Protein AF-A0A8S0FVM8-F1 (afdb_monomer_lite)

Foldseek 3Di:
DDDPPPPPDPPVVLVVQFPDKDAFDWDWDQDPVGIDIDTDHDIDGDHDDPPPPDDD

Secondary structure (DSSP, 8-state):
----------HHHHHHT-SEEE-SEEEEEEETTEEEEEEE-S-EEE----------

Organism: Escherichia coli (NCBI:txid562)

Radius of gyration: 17.86 Å; chains: 1; bounding box: 35×34×49 Å

Structure (mmCIF, N/CA/C/O backbone):
data_AF-A0A8S0FVM8-F1
#
_entry.id   AF-A0A8S0FVM8-F1
#
loop_
_atom_site.group_PDB
_atom_site.id
_atom_site.type_symbol
_atom_site.label_atom_id
_atom_site.label_alt_id
_atom_site.label_comp_id
_atom_site.label_asym_id
_atom_site.label_entity_id
_atom_site.label_seq_id
_atom_site.pdbx_PDB_ins_code
_atom_site.Cartn_x
_atom_site.Cartn_y
_atom_site.Cartn_z
_atom_site.occupancy
_atom_site.B_iso_or_equiv
_atom_site.auth_seq_id
_atom_site.auth_comp_id
_atom_site.auth_asym_id
_atom_site.auth_atom_id
_atom_site.pdbx_PDB_model_num
ATOM 1 N N . MET A 1 1 ? -10.007 -25.830 22.398 1.00 44.38 1 MET A N 1
ATOM 2 C CA . MET A 1 1 ? -10.172 -24.881 21.277 1.00 44.38 1 MET A CA 1
ATOM 3 C C . MET A 1 1 ? -10.514 -23.536 21.880 1.00 44.38 1 MET A C 1
ATOM 5 O O . MET A 1 1 ? -11.534 -23.453 22.546 1.00 44.38 1 MET A O 1
ATOM 9 N N . SER A 1 2 ? -9.635 -22.542 21.750 1.00 53.19 2 SER A N 1
ATOM 10 C CA . SER A 1 2 ? -9.923 -21.178 22.203 1.00 53.19 2 SER A CA 1
ATOM 11 C C . SER A 1 2 ? -10.402 -20.391 20.990 1.00 53.19 2 SER A C 1
ATOM 13 O O . SER A 1 2 ? -9.655 -20.250 20.022 1.00 53.19 2 SER A O 1
ATOM 15 N N . VAL A 1 3 ? -11.664 -19.975 20.999 1.00 59.94 3 VAL A N 1
ATOM 16 C CA . VAL A 1 3 ? -12.227 -19.078 19.989 1.00 59.94 3 VAL A CA 1
ATOM 17 C C . VAL A 1 3 ? -11.740 -17.672 20.306 1.00 59.94 3 VAL A C 1
ATOM 19 O O . VAL A 1 3 ? -12.053 -17.118 21.355 1.00 59.94 3 VAL A O 1
ATOM 22 N N . ILE A 1 4 ? -10.917 -17.112 19.426 1.00 60.38 4 ILE A N 1
ATOM 23 C CA . ILE A 1 4 ? -10.549 -15.703 19.505 1.00 60.38 4 ILE A CA 1
ATOM 24 C C . ILE A 1 4 ? -11.713 -14.951 18.859 1.00 60.38 4 ILE A C 1
ATOM 26 O O . ILE A 1 4 ? -11.826 -14.911 17.633 1.00 60.38 4 ILE A O 1
ATOM 30 N N . GLU A 1 5 ? -12.618 -14.415 19.675 1.00 54.69 5 GLU A N 1
ATOM 31 C CA . GLU A 1 5 ? -13.654 -13.497 19.203 1.00 54.69 5 GLU A CA 1
ATOM 32 C C . GLU A 1 5 ? -12.973 -12.225 18.700 1.00 54.69 5 GLU A C 1
ATOM 34 O O . GLU A 1 5 ? -12.555 -11.352 19.461 1.00 54.69 5 GLU A O 1
ATOM 39 N N . THR A 1 6 ? -12.814 -12.140 17.383 1.00 56.84 6 THR A N 1
ATOM 40 C CA . THR A 1 6 ? -12.360 -10.914 16.738 1.00 56.84 6 THR A CA 1
ATOM 41 C C . THR A 1 6 ? -13.596 -10.036 16.608 1.00 56.84 6 THR A C 1
ATOM 43 O O . THR A 1 6 ? -14.375 -10.202 15.674 1.00 56.84 6 THR A O 1
ATOM 46 N N . ALA A 1 7 ? -13.835 -9.161 17.587 1.00 56.38 7 ALA A N 1
ATOM 47 C CA . ALA A 1 7 ? -14.904 -8.175 17.500 1.00 56.38 7 ALA A CA 1
ATOM 48 C C . ALA A 1 7 ? -14.638 -7.283 16.278 1.00 56.38 7 ALA A C 1
ATOM 50 O O . ALA A 1 7 ? -13.739 -6.441 16.283 1.00 56.38 7 ALA A O 1
ATOM 51 N N . THR A 1 8 ? -15.379 -7.510 15.197 1.00 60.16 8 THR A N 1
ATOM 52 C CA . THR A 1 8 ? -15.328 -6.665 14.007 1.00 60.16 8 THR A CA 1
ATOM 53 C C . THR A 1 8 ? -15.954 -5.326 14.362 1.00 60.16 8 THR A C 1
ATOM 55 O O . THR A 1 8 ? -17.174 -5.220 14.497 1.00 60.16 8 THR A O 1
ATOM 58 N N . VAL A 1 9 ? -15.121 -4.306 14.555 1.00 66.50 9 VAL A N 1
ATOM 59 C CA . VAL A 1 9 ? -15.590 -2.928 14.712 1.00 66.50 9 VAL A CA 1
ATOM 60 C C . VAL A 1 9 ? -16.293 -2.525 13.410 1.00 66.50 9 VAL A C 1
ATOM 62 O O . VAL A 1 9 ? -15.738 -2.782 12.340 1.00 66.50 9 VAL A O 1
ATOM 65 N N . PRO A 1 10 ? -17.493 -1.922 13.454 1.00 77.81 10 PRO A N 1
ATOM 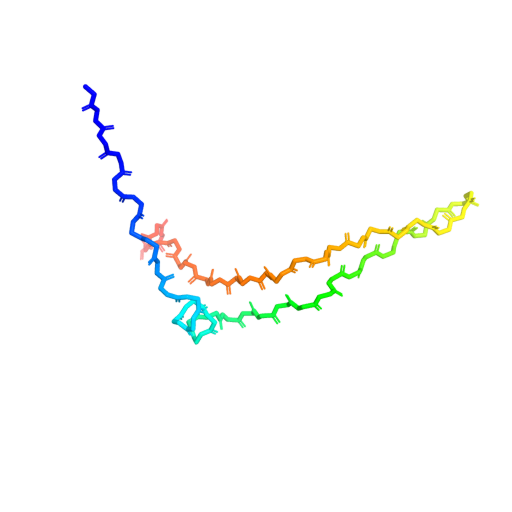66 C CA . PRO A 1 10 ? -18.188 -1.481 12.250 1.00 77.81 10 PRO A CA 1
ATOM 67 C C . PRO A 1 10 ? -17.303 -0.567 11.395 1.00 77.81 10 PRO A C 1
ATOM 69 O O . PRO A 1 10 ? -16.677 0.352 11.924 1.00 77.81 10 PRO A O 1
ATOM 72 N N . LEU A 1 11 ? -17.286 -0.780 10.075 1.00 74.94 11 LEU A N 1
ATOM 73 C CA . LEU A 1 11 ? -16.427 -0.044 9.132 1.00 74.94 11 LEU A CA 1
ATOM 74 C C . LEU A 1 11 ? -16.568 1.483 9.271 1.00 74.94 11 LEU A C 1
ATOM 76 O O . LEU A 1 11 ? -15.581 2.209 9.215 1.00 74.94 11 LEU A O 1
ATOM 80 N N . ALA A 1 12 ? -17.785 1.965 9.535 1.00 73.50 12 ALA A N 1
ATOM 81 C CA . ALA A 1 12 ? -18.063 3.382 9.766 1.00 73.50 12 ALA A CA 1
ATOM 82 C C . ALA A 1 12 ? -17.371 3.936 11.028 1.00 73.50 12 ALA A C 1
ATOM 84 O O . ALA A 1 12 ? -16.902 5.071 11.025 1.00 73.50 12 ALA A O 1
ATOM 85 N N . GLN A 1 13 ? -17.264 3.134 12.093 1.00 73.88 13 GLN A N 1
ATOM 86 C CA . GLN A 1 13 ? -16.494 3.507 13.284 1.00 73.88 13 GLN A CA 1
ATOM 87 C C . GLN A 1 13 ? -14.988 3.422 13.015 1.00 73.88 13 GLN A C 1
ATOM 89 O O . GLN A 1 13 ? -14.256 4.320 13.411 1.00 73.88 13 GLN A O 1
ATOM 94 N N . GLN A 1 14 ? -14.523 2.417 12.262 1.00 74.25 14 GLN A N 1
ATOM 95 C CA . GLN A 1 14 ? -13.111 2.328 11.861 1.00 74.25 14 GLN A CA 1
ATOM 96 C C . GLN A 1 14 ? -12.665 3.537 11.025 1.00 74.25 14 GLN A C 1
ATOM 98 O O . GLN A 1 14 ? -11.553 4.020 11.208 1.00 74.25 14 GLN A O 1
ATOM 103 N N . GLN A 1 15 ? -13.534 4.033 10.141 1.00 77.19 15 GLN A N 1
ATOM 104 C CA . GLN A 1 15 ? -13.326 5.249 9.351 1.00 77.19 15 GLN A CA 1
ATOM 105 C C . GLN A 1 15 ? -13.303 6.514 10.217 1.00 77.19 15 GLN A C 1
ATOM 107 O O . GLN A 1 15 ? -12.457 7.378 10.001 1.00 77.19 15 GLN A O 1
ATOM 112 N N . ALA A 1 16 ? -14.214 6.626 11.186 1.00 79.38 16 ALA A N 1
ATOM 113 C CA . ALA A 1 16 ? -14.311 7.791 12.064 1.00 79.38 16 ALA A CA 1
ATOM 114 C C . ALA A 1 16 ? -13.112 7.918 13.021 1.00 79.38 16 ALA A C 1
ATOM 116 O O . ALA A 1 16 ? -12.649 9.027 13.279 1.00 79.38 16 ALA A O 1
ATOM 117 N N . ASP A 1 17 ? -12.591 6.789 13.509 1.00 81.38 17 ASP A N 1
ATOM 118 C CA . ASP A 1 17 ? -11.422 6.729 14.400 1.00 81.38 17 ASP A CA 1
ATOM 119 C C . ASP A 1 17 ? -10.078 6.658 13.642 1.00 81.38 17 ASP A C 1
ATOM 121 O O . ASP A 1 17 ? -8.999 6.609 14.253 1.00 81.38 17 ASP A O 1
ATOM 125 N N . ALA A 1 18 ? -10.114 6.629 12.305 1.00 85.44 18 ALA A N 1
ATOM 126 C CA . ALA A 1 18 ? -8.917 6.639 11.481 1.00 85.44 18 ALA A CA 1
ATOM 127 C C . ALA A 1 18 ? -8.265 8.024 11.514 1.00 85.44 18 ALA A C 1
ATOM 129 O O . ALA A 1 18 ? -8.886 9.044 11.229 1.00 85.44 18 ALA A O 1
ATOM 130 N N . LEU A 1 19 ? -6.965 8.055 11.791 1.00 88.50 19 LEU A N 1
ATOM 131 C CA . LEU A 1 19 ? -6.168 9.274 11.644 1.00 88.50 19 LEU A CA 1
ATOM 132 C C . LEU A 1 19 ? -5.783 9.515 10.185 1.00 88.50 19 LEU A C 1
ATOM 134 O O . LEU A 1 19 ? -5.537 10.648 9.781 1.00 88.50 19 LEU A O 1
ATOM 138 N N . LEU A 1 20 ? -5.713 8.438 9.404 1.00 88.25 20 LEU A N 1
ATOM 139 C CA . LEU A 1 20 ? -5.485 8.480 7.974 1.00 88.25 20 LEU A CA 1
ATOM 140 C C . LEU A 1 20 ? -6.404 7.465 7.298 1.00 88.25 20 LEU A C 1
ATOM 142 O O . 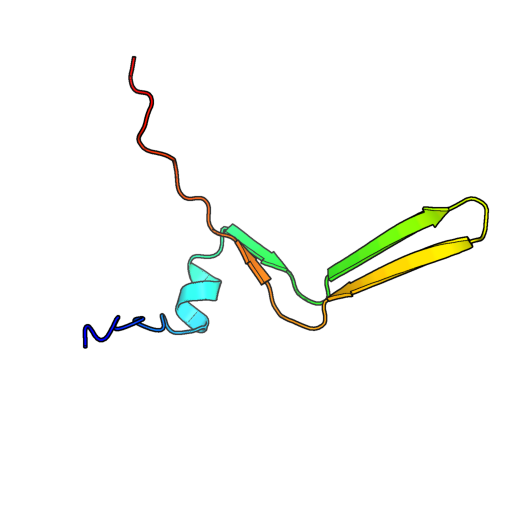LEU A 1 20 ? -6.365 6.275 7.614 1.00 88.25 20 LEU A O 1
ATOM 146 N N . ASN A 1 21 ? -7.194 7.959 6.353 1.00 88.12 21 ASN A N 1
ATOM 147 C CA . ASN A 1 21 ? -8.017 7.172 5.450 1.00 88.12 21 ASN A CA 1
ATOM 148 C C . ASN A 1 21 ? -7.438 7.314 4.038 1.00 88.12 21 ASN A C 1
ATOM 150 O O . ASN A 1 21 ? -7.392 8.426 3.509 1.00 88.12 21 ASN A O 1
ATOM 154 N N . VAL A 1 22 ? -6.977 6.211 3.449 1.00 87.69 22 VAL A N 1
ATOM 155 C CA . VAL A 1 22 ? -6.430 6.1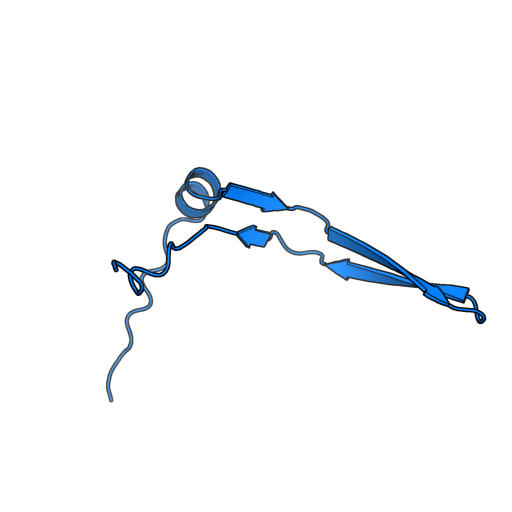95 2.089 1.00 87.69 22 VAL A CA 1
ATOM 156 C C . VAL A 1 22 ? -7.280 5.297 1.209 1.00 87.69 22 VAL A C 1
ATOM 158 O O . VAL A 1 22 ? -7.496 4.123 1.515 1.00 87.69 22 VAL A O 1
ATOM 161 N N . LYS A 1 23 ? -7.698 5.856 0.076 1.00 88.69 23 LYS A N 1
ATOM 162 C CA . LYS A 1 23 ? -8.384 5.151 -0.999 1.00 88.69 23 LYS A CA 1
ATOM 163 C C . LYS A 1 23 ? -7.528 5.215 -2.261 1.00 88.69 23 LYS A C 1
ATOM 165 O O . LYS A 1 23 ? -6.938 6.258 -2.533 1.00 88.69 23 LYS A O 1
ATOM 170 N N . ASP A 1 24 ? -7.457 4.108 -2.997 1.00 86.25 24 ASP A N 1
ATOM 171 C CA . ASP A 1 24 ? -6.731 4.008 -4.270 1.00 86.25 24 ASP A CA 1
ATOM 172 C C . ASP A 1 24 ? -5.240 4.395 -4.154 1.00 86.25 24 ASP A C 1
ATOM 174 O O . ASP A 1 24 ? -4.730 5.260 -4.871 1.00 86.25 24 ASP A O 1
ATOM 178 N N . LEU A 1 25 ? -4.515 3.750 -3.230 1.00 90.06 25 LEU A N 1
ATOM 179 C CA . LEU A 1 25 ? -3.089 4.016 -3.020 1.00 90.06 25 LEU A CA 1
ATOM 180 C C . LEU A 1 25 ? -2.268 3.549 -4.228 1.00 90.06 25 LEU A C 1
ATOM 182 O O . LEU A 1 25 ? -2.274 2.371 -4.592 1.00 90.06 25 LEU A O 1
ATOM 186 N N . ARG A 1 26 ? -1.498 4.473 -4.803 1.00 92.69 26 ARG A N 1
ATOM 187 C CA . ARG A 1 26 ? -0.549 4.207 -5.886 1.00 92.69 26 ARG A CA 1
ATOM 188 C C . ARG A 1 26 ? 0.839 4.658 -5.472 1.00 92.69 26 ARG A C 1
ATOM 190 O O . ARG A 1 26 ? 1.014 5.785 -5.018 1.00 92.69 26 ARG A O 1
ATOM 197 N N . VAL A 1 27 ? 1.819 3.789 -5.665 1.00 92.94 27 VAL A N 1
ATOM 198 C CA . VAL A 1 27 ? 3.229 4.095 -5.428 1.00 92.94 27 VAL A CA 1
ATOM 199 C C . VAL A 1 27 ? 3.999 3.728 -6.682 1.00 92.94 27 VAL A C 1
ATOM 201 O O . VAL A 1 27 ? 3.956 2.579 -7.115 1.00 92.94 27 VAL A O 1
ATOM 204 N N . THR A 1 28 ? 4.688 4.700 -7.272 1.00 95.56 28 THR A N 1
ATOM 205 C CA . THR A 1 28 ? 5.535 4.477 -8.446 1.00 95.56 28 THR A CA 1
ATOM 206 C C . THR A 1 28 ? 6.995 4.523 -8.030 1.00 95.56 28 THR A C 1
ATOM 208 O O . THR A 1 28 ? 7.441 5.486 -7.409 1.00 95.56 28 THR A O 1
ATOM 211 N N . PHE A 1 29 ? 7.727 3.474 -8.379 1.00 96.62 29 PHE A N 1
ATOM 212 C CA . PHE A 1 29 ? 9.166 3.371 -8.218 1.00 96.62 29 PHE A CA 1
ATOM 213 C C . PHE A 1 29 ? 9.805 3.602 -9.577 1.00 96.62 29 PHE A C 1
ATOM 215 O O . PHE A 1 29 ? 9.587 2.817 -10.502 1.00 96.62 29 PHE A O 1
ATOM 222 N N . SER A 1 30 ? 10.593 4.665 -9.699 1.00 96.75 30 SER A N 1
ATOM 223 C CA . SER A 1 30 ? 11.383 4.872 -10.904 1.00 96.75 30 SER A CA 1
ATOM 224 C C . SER A 1 30 ? 12.575 3.938 -10.908 1.00 96.75 30 SER A C 1
ATOM 226 O O . SER A 1 30 ? 13.375 3.935 -9.970 1.00 96.75 30 SER A O 1
ATOM 228 N N . THR A 1 31 ? 12.688 3.140 -11.965 1.00 94.50 31 THR A N 1
ATOM 229 C CA . THR A 1 31 ? 13.842 2.272 -12.186 1.00 94.50 31 THR A CA 1
ATOM 230 C C . THR A 1 31 ? 14.493 2.614 -13.525 1.00 94.50 31 THR A C 1
ATOM 232 O O . THR A 1 31 ? 13.812 3.133 -14.412 1.00 94.50 31 THR A O 1
ATOM 235 N N . PRO A 1 32 ? 15.799 2.348 -13.699 1.00 96.31 32 PRO A N 1
ATOM 236 C CA . PRO A 1 32 ? 16.484 2.604 -14.967 1.00 96.31 32 PRO A CA 1
ATOM 237 C C . PRO A 1 32 ? 15.837 1.912 -16.176 1.00 96.31 32 PRO A C 1
ATOM 239 O O . PRO A 1 32 ? 15.894 2.450 -17.277 1.00 96.31 32 PRO A O 1
ATOM 242 N N .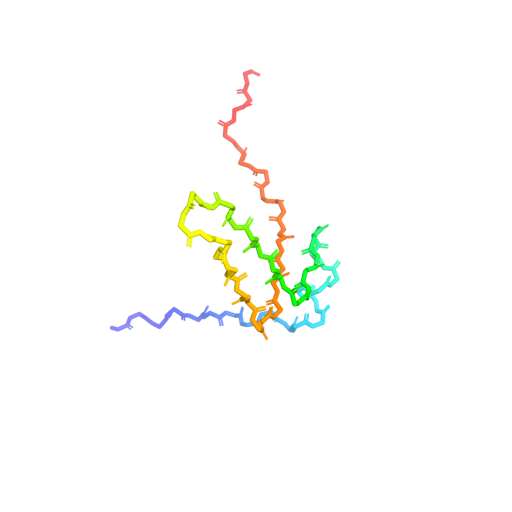 ASP A 1 33 ? 15.189 0.764 -15.959 1.00 92.44 33 ASP A N 1
ATOM 243 C CA . ASP A 1 33 ? 14.529 -0.026 -17.006 1.00 92.44 33 ASP A CA 1
ATOM 244 C C . ASP A 1 33 ? 13.051 0.364 -17.214 1.00 92.44 33 ASP A C 1
ATOM 246 O O . ASP A 1 33 ? 12.364 -0.204 -18.065 1.00 92.44 33 ASP A O 1
ATOM 250 N N . GLY A 1 34 ? 12.553 1.343 -16.450 1.00 94.19 34 GLY A N 1
ATOM 251 C CA . GLY A 1 34 ? 11.190 1.864 -16.530 1.00 94.19 34 GLY A CA 1
ATOM 252 C C . GLY A 1 34 ? 10.517 2.033 -15.168 1.00 94.19 34 GLY A C 1
ATOM 253 O O . GLY A 1 34 ? 10.898 1.425 -14.166 1.00 94.19 34 GLY A O 1
ATOM 254 N N . ASP A 1 35 ? 9.488 2.872 -15.116 1.00 97.19 35 ASP A N 1
ATOM 255 C CA . ASP A 1 35 ? 8.705 3.071 -13.898 1.00 97.19 35 ASP A CA 1
ATOM 256 C C . ASP A 1 35 ? 7.843 1.836 -13.586 1.00 97.19 35 ASP A C 1
ATOM 258 O O . ASP A 1 35 ? 7.135 1.311 -14.447 1.00 97.19 35 ASP A O 1
ATOM 262 N N . VAL A 1 36 ? 7.854 1.403 -12.324 1.00 96.19 36 VAL A N 1
ATOM 263 C CA . VAL A 1 36 ? 7.010 0.313 -11.819 1.00 96.19 36 VAL A CA 1
ATOM 264 C C . VAL A 1 36 ? 6.007 0.877 -10.822 1.00 96.19 36 VAL A C 1
ATOM 266 O O . VAL A 1 36 ? 6.388 1.449 -9.801 1.00 96.19 36 VAL A O 1
ATOM 269 N N . THR A 1 37 ? 4.713 0.693 -11.081 1.00 94.88 37 THR A N 1
ATOM 270 C CA . THR A 1 37 ? 3.645 1.161 -10.188 1.00 94.88 37 THR A CA 1
ATOM 271 C C . THR A 1 37 ? 3.027 0.009 -9.405 1.00 94.88 37 THR A C 1
ATOM 273 O O . THR A 1 37 ? 2.444 -0.907 -9.980 1.00 94.88 37 THR A O 1
ATOM 276 N N . ALA A 1 38 ? 3.084 0.103 -8.078 1.00 93.00 38 ALA A N 1
ATOM 277 C CA . ALA A 1 38 ? 2.275 -0.693 -7.169 1.00 93.00 38 ALA A CA 1
ATOM 278 C C . ALA A 1 38 ? 0.945 0.025 -6.903 1.00 93.00 38 ALA A C 1
ATOM 280 O O . ALA A 1 38 ? 0.917 1.213 -6.574 1.00 93.00 38 ALA A O 1
ATOM 281 N N . VAL A 1 39 ? -0.159 -0.703 -7.040 1.00 90.75 39 VAL A N 1
ATOM 282 C CA . VAL A 1 39 ? -1.519 -0.213 -6.795 1.00 90.75 39 VAL A CA 1
ATOM 283 C C . VAL A 1 39 ? -2.189 -1.067 -5.729 1.00 90.75 39 VAL A C 1
ATOM 285 O O . VAL A 1 39 ? -2.150 -2.294 -5.795 1.00 90.75 39 VAL A O 1
ATOM 288 N N . ASN A 1 40 ? -2.814 -0.420 -4.751 1.00 84.06 40 ASN A N 1
ATOM 289 C CA . ASN A 1 40 ? -3.700 -1.063 -3.795 1.00 84.06 40 ASN A CA 1
ATOM 290 C C . ASN A 1 40 ? -5.143 -0.650 -4.116 1.00 84.06 40 ASN A C 1
ATOM 292 O O . ASN A 1 40 ? -5.454 0.539 -4.145 1.00 84.06 40 ASN A O 1
ATOM 296 N N . ALA A 1 41 ? -6.000 -1.636 -4.383 1.00 77.81 41 ALA A N 1
ATOM 297 C CA . ALA A 1 41 ? -7.406 -1.435 -4.743 1.00 77.81 41 ALA A CA 1
ATOM 298 C C . ALA A 1 41 ? -8.358 -1.469 -3.530 1.00 77.81 41 ALA A C 1
ATOM 300 O O . ALA A 1 41 ? -9.577 -1.463 -3.692 1.00 77.81 41 ALA A O 1
ATOM 301 N N . ASN A 1 42 ? -7.815 -1.550 -2.317 1.00 85.44 42 ASN A N 1
ATOM 302 C CA . ASN A 1 42 ? -8.563 -1.653 -1.075 1.00 85.44 42 ASN A CA 1
ATOM 303 C C . ASN A 1 42 ? -8.474 -0.340 -0.287 1.00 85.44 42 ASN A C 1
ATOM 305 O O . ASN A 1 42 ? -7.558 0.465 -0.455 1.00 85.44 42 ASN A O 1
ATOM 309 N N . GLU A 1 43 ? -9.439 -0.136 0.606 1.00 83.56 43 GLU A N 1
ATOM 310 C CA . GLU A 1 43 ? -9.414 0.976 1.555 1.00 83.56 43 GLU A CA 1
ATOM 311 C C . GLU A 1 43 ? -8.481 0.642 2.728 1.00 83.56 43 GLU A C 1
ATOM 313 O O . GLU A 1 43 ? -8.536 -0.458 3.287 1.00 83.56 43 GLU A O 1
ATOM 318 N N . PHE A 1 44 ? -7.614 1.587 3.096 1.00 82.81 44 PHE A N 1
ATOM 319 C CA . PHE A 1 44 ? -6.671 1.452 4.204 1.00 82.81 44 PHE A CA 1
ATOM 320 C C . PHE A 1 44 ? -6.938 2.517 5.268 1.00 82.81 44 PHE A C 1
ATOM 322 O O . PHE A 1 44 ? -6.939 3.716 4.983 1.00 82.81 44 PHE A O 1
ATOM 329 N N . PHE A 1 45 ? -7.088 2.069 6.514 1.00 83.44 45 PHE A N 1
ATOM 330 C CA . PHE A 1 45 ? -7.258 2.929 7.681 1.00 83.44 45 PHE A CA 1
ATOM 331 C C . PHE A 1 45 ? -6.085 2.732 8.636 1.00 83.44 45 PHE A C 1
ATOM 333 O O . PHE A 1 45 ? -5.816 1.612 9.074 1.00 83.44 45 PHE A O 1
ATOM 340 N N . ALA A 1 46 ? -5.404 3.821 8.989 1.00 84.25 46 ALA A N 1
ATOM 341 C CA . ALA A 1 46 ? -4.388 3.817 10.035 1.00 84.25 46 ALA A CA 1
ATOM 342 C C . ALA A 1 46 ? -4.855 4.628 11.243 1.00 84.25 46 ALA A C 1
ATOM 344 O O . ALA A 1 46 ? -5.307 5.767 11.123 1.00 84.25 46 ALA A O 1
ATOM 345 N N . THR A 1 47 ? -4.676 4.049 12.427 1.00 82.88 47 THR A N 1
ATOM 346 C CA . THR A 1 47 ? -4.821 4.742 13.708 1.00 82.88 47 THR A CA 1
ATOM 347 C C . THR A 1 47 ? -3.497 4.694 14.465 1.00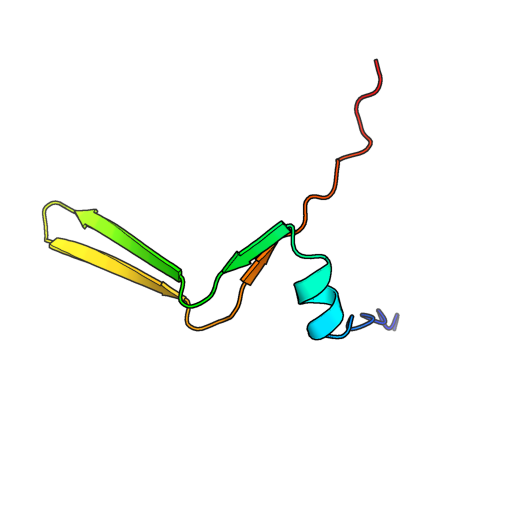 82.88 47 THR A C 1
ATOM 349 O O . THR A 1 47 ? -2.723 3.742 14.337 1.00 82.88 47 THR A O 1
ATOM 352 N N . CYS A 1 48 ? -3.199 5.734 15.240 1.00 79.38 48 CYS A N 1
ATOM 353 C CA . CYS A 1 48 ? -1.976 5.795 16.031 1.00 79.38 48 CYS A CA 1
ATOM 354 C C . CYS A 1 48 ? -2.249 5.228 17.420 1.00 79.38 48 CYS A C 1
ATOM 356 O O . CYS A 1 48 ? -2.915 5.852 18.246 1.00 79.38 48 CYS A O 1
ATOM 358 N N . ARG A 1 49 ? -1.671 4.062 17.717 1.00 84.56 49 ARG A N 1
ATOM 359 C CA . ARG A 1 49 ? -1.601 3.565 19.090 1.00 84.56 49 ARG A CA 1
ATOM 360 C C . ARG A 1 49 ? -0.314 4.080 19.726 1.00 84.56 49 ARG A C 1
ATOM 362 O O . ARG A 1 49 ? 0.770 3.599 19.403 1.00 84.56 49 ARG A O 1
ATOM 369 N N . ARG A 1 50 ? -0.415 5.037 20.658 1.00 76.69 50 ARG A N 1
ATOM 370 C CA . ARG A 1 50 ? 0.741 5.423 21.486 1.00 76.69 50 ARG A CA 1
ATOM 371 C C . ARG A 1 50 ? 1.223 4.193 22.258 1.00 76.69 50 ARG A C 1
ATOM 373 O O . ARG A 1 50 ? 0.484 3.647 23.073 1.00 76.69 50 ARG A O 1
ATOM 380 N N . ASN A 1 51 ? 2.462 3.765 22.020 1.00 72.88 51 ASN A N 1
ATOM 381 C CA . ASN A 1 51 ? 3.112 2.761 22.856 1.00 72.88 51 ASN A CA 1
ATOM 382 C C . ASN A 1 51 ? 3.289 3.357 24.261 1.00 72.88 51 ASN A C 1
ATOM 384 O O . ASN A 1 51 ? 4.074 4.283 24.452 1.00 72.88 51 ASN A O 1
ATOM 388 N N . ALA A 1 52 ? 2.547 2.852 25.248 1.00 64.38 52 ALA A N 1
ATOM 389 C CA . ALA A 1 52 ? 2.581 3.318 26.638 1.00 64.38 52 ALA A CA 1
ATOM 390 C C . ALA A 1 52 ? 3.843 2.849 27.403 1.00 64.38 52 ALA A C 1
ATOM 392 O O . ALA A 1 52 ? 3.761 2.454 28.561 1.00 64.38 52 ALA A O 1
ATOM 393 N N . GLY A 1 53 ? 5.009 2.857 26.752 1.00 65.25 53 GLY A N 1
ATOM 394 C CA . GLY A 1 53 ? 6.220 2.172 27.211 1.00 65.25 53 GLY A CA 1
ATOM 395 C C . GLY A 1 53 ? 7.480 3.032 27.222 1.00 65.25 53 GLY A C 1
ATOM 396 O O . GLY A 1 53 ? 8.529 2.545 26.826 1.00 65.25 53 GLY A O 1
ATOM 397 N N . HIS A 1 54 ? 7.400 4.300 27.633 1.00 58.09 54 HIS A N 1
ATOM 398 C CA . HIS A 1 54 ? 8.568 5.043 28.129 1.00 58.09 54 HIS A CA 1
ATOM 399 C C . HIS A 1 54 ? 8.110 6.309 28.870 1.00 58.09 54 HIS A C 1
ATOM 401 O O . HIS A 1 54 ? 8.076 7.404 28.315 1.00 58.09 54 HIS A O 1
ATOM 407 N N . ARG A 1 55 ? 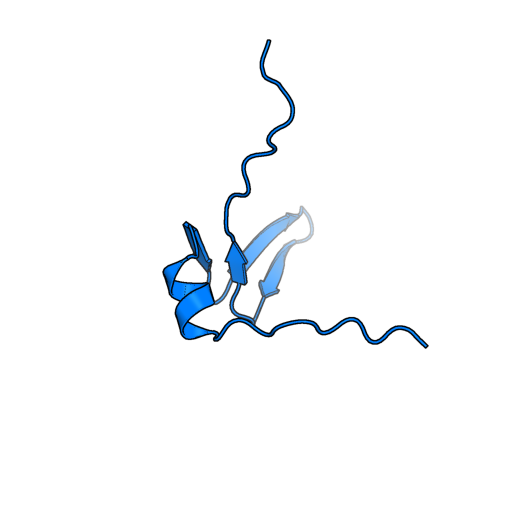7.706 6.158 30.135 1.00 61.88 55 ARG A N 1
ATOM 408 C CA . ARG A 1 55 ? 7.775 7.268 31.091 1.00 61.88 55 ARG A CA 1
ATOM 409 C C . ARG A 1 55 ? 9.129 7.136 31.784 1.00 61.88 55 ARG A C 1
ATOM 411 O O . ARG A 1 55 ? 9.349 6.126 32.448 1.00 61.88 55 ARG A O 1
ATOM 418 N N . ARG A 1 56 ? 10.036 8.078 31.525 1.00 60.34 56 ARG A N 1
ATOM 419 C CA . ARG A 1 56 ? 11.161 8.336 32.431 1.00 60.34 56 ARG A CA 1
ATOM 420 C C . ARG A 1 56 ? 10.653 9.133 33.621 1.00 60.34 56 ARG A C 1
ATOM 422 O O . ARG A 1 56 ? 9.693 9.909 33.406 1.00 60.34 56 ARG A O 1
#

pLDDT: mean 79.28, std 13.75, range [44.38, 97.19]

Sequence (56 aa):
MSVIETATVPLAQQQADALLNVKDLRVTFSTPDGDVTAVNANEFFATCRRNAGHRR